Protein AF-A0A1V5YJM5-F1 (afdb_monomer)

Secondary structure (DSSP, 8-state):
-----TT-SS-SSB--HHHHHHHHHHHHTTSS-HHHHHHHHHHHHTTSBEEE-TTSPTTTTEEEP-

Radius of gyration: 10.73 Å; Cα contacts (8 Å, |Δi|>4): 102; chains: 1; bounding box: 22×31×21 Å

Mean predicted aligned error: 2.04 Å

pLDDT: mean 97.28, std 4.21, range [72.75, 98.75]

Foldseek 3Di:
DWDAQPLPPVSPQFLAPVSLVVQVVCVVVVNHDPQSSVVSVVCHVPGRHWTADPVDDPPPRTGHDD

Sequence (66 aa):
MPLPHPADTNEDFRMVLGEAIAYLAGWQQGSNPIAYAIRAAYLWQNGEAYTYVSEIAPPLCWVLEN

Solvent-accessible surface area (backbone atoms only — not comparable to full-atom values): 3753 Å² total; per-residue (Å²): 130,84,60,68,57,95,48,40,82,84,63,80,47,48,30,46,68,69,35,25,50,53,32,40,52,33,28,79,72,70,76,36,61,62,66,49,26,53,41,34,43,51,34,34,76,68,72,18,38,41,43,55,42,88,91,44,64,82,60,64,17,62,35,74,56,130

Structure (mmCIF, N/CA/C/O backbone):
data_AF-A0A1V5YJM5-F1
#
_entry.id   AF-A0A1V5YJM5-F1
#
loop_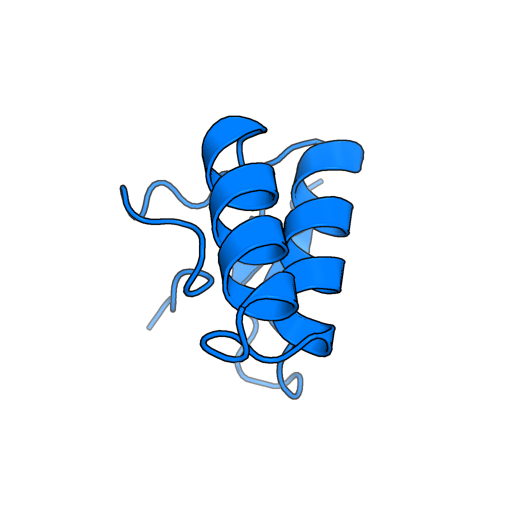
_atom_site.group_PDB
_atom_site.id
_atom_site.type_symbol
_atom_site.label_atom_id
_atom_site.label_alt_id
_atom_site.label_comp_id
_atom_site.label_asym_id
_atom_site.label_entity_id
_atom_site.label_seq_id
_atom_site.pdbx_PDB_ins_code
_atom_site.Cartn_x
_atom_site.Cartn_y
_atom_site.Cartn_z
_atom_site.occupancy
_atom_site.B_iso_or_equiv
_atom_site.auth_seq_id
_atom_site.auth_comp_id
_atom_site.auth_asym_id
_atom_site.auth_atom_id
_atom_site.pdbx_PDB_model_num
ATOM 1 N N . MET A 1 1 ? 6.619 -16.590 1.910 1.00 77.25 1 MET A N 1
ATOM 2 C CA . MET A 1 1 ? 6.027 -16.003 3.135 1.00 77.25 1 MET A CA 1
ATOM 3 C C . MET A 1 1 ? 5.206 -14.799 2.702 1.00 77.25 1 MET A C 1
ATOM 5 O O . MET A 1 1 ? 5.654 -14.144 1.765 1.00 77.25 1 MET A O 1
ATOM 9 N N . PRO A 1 2 ? 4.023 -14.547 3.286 1.00 88.50 2 PRO A N 1
ATOM 10 C CA . PRO A 1 2 ? 3.241 -13.357 2.954 1.00 88.50 2 PRO A CA 1
ATOM 11 C C . PRO A 1 2 ? 4.017 -12.089 3.348 1.00 88.50 2 PRO A C 1
ATOM 13 O O . PRO A 1 2 ? 4.716 -12.095 4.361 1.00 88.50 2 PRO A O 1
ATOM 16 N N . LEU A 1 3 ? 3.935 -11.040 2.525 1.00 97.25 3 LEU A N 1
ATOM 17 C CA . LEU A 1 3 ? 4.604 -9.753 2.741 1.00 97.25 3 LEU A CA 1
ATOM 18 C C . LEU A 1 3 ? 3.549 -8.631 2.735 1.00 97.25 3 LEU A C 1
ATOM 20 O O . LEU A 1 3 ? 2.950 -8.402 1.677 1.00 97.25 3 LEU A O 1
ATOM 24 N N . PRO A 1 4 ? 3.311 -7.933 3.861 1.00 98.19 4 PRO A N 1
ATOM 25 C CA . PRO A 1 4 ? 2.355 -6.831 3.901 1.00 98.19 4 PRO A CA 1
ATOM 26 C C . PRO A 1 4 ? 2.787 -5.692 2.972 1.00 98.19 4 PRO A C 1
ATOM 28 O O . PRO A 1 4 ? 3.971 -5.505 2.663 1.00 98.19 4 PRO A O 1
ATOM 31 N N . HIS A 1 5 ? 1.811 -4.932 2.485 1.00 98.50 5 HIS A N 1
ATOM 32 C CA . HIS A 1 5 ? 2.088 -3.681 1.794 1.00 98.50 5 HIS A CA 1
ATOM 33 C C . HIS A 1 5 ? 2.779 -2.724 2.781 1.00 98.50 5 HIS A C 1
ATOM 35 O O . HIS A 1 5 ? 2.301 -2.598 3.897 1.00 98.50 5 HIS A O 1
ATOM 41 N N . PRO A 1 6 ? 3.818 -1.951 2.415 1.00 98.56 6 PRO A N 1
ATOM 42 C CA . PRO A 1 6 ? 4.501 -1.050 3.363 1.00 98.56 6 PRO A CA 1
ATOM 43 C C . PRO A 1 6 ? 3.642 0.063 3.994 1.00 98.56 6 PRO A C 1
ATOM 45 O O . PRO A 1 6 ? 4.137 0.828 4.814 1.00 98.56 6 PRO A O 1
ATOM 48 N N . ALA A 1 7 ? 2.397 0.210 3.541 1.00 98.56 7 ALA A N 1
ATOM 49 C CA . ALA A 1 7 ? 1.417 1.139 4.105 1.00 98.56 7 ALA A CA 1
ATOM 50 C C . ALA A 1 7 ? 0.558 0.480 5.187 1.00 98.56 7 ALA A C 1
ATOM 52 O O . ALA A 1 7 ? 0.028 1.190 6.028 1.00 98.56 7 ALA A O 1
ATOM 53 N N . ASP A 1 8 ? 0.443 -0.846 5.144 1.00 98.62 8 ASP A N 1
ATOM 54 C CA . ASP A 1 8 ? -0.241 -1.671 6.127 1.00 98.62 8 ASP A CA 1
ATOM 55 C C . ASP A 1 8 ? 0.704 -1.826 7.324 1.00 98.62 8 ASP A C 1
ATOM 57 O O . ASP A 1 8 ? 1.673 -2.586 7.300 1.00 98.62 8 ASP A O 1
ATOM 61 N N . THR A 1 9 ? 0.501 -0.965 8.314 1.00 97.81 9 THR A N 1
ATOM 62 C CA . THR A 1 9 ? 1.410 -0.790 9.458 1.00 97.81 9 THR A CA 1
ATOM 63 C C . THR A 1 9 ? 1.051 -1.680 10.636 1.00 97.81 9 THR A C 1
ATOM 65 O O . THR A 1 9 ? 1.877 -1.868 11.531 1.00 97.81 9 THR A O 1
ATOM 68 N N . ASN A 1 10 ? -0.177 -2.198 10.654 1.00 97.88 10 ASN A N 1
ATOM 69 C CA . ASN A 1 10 ? -0.645 -3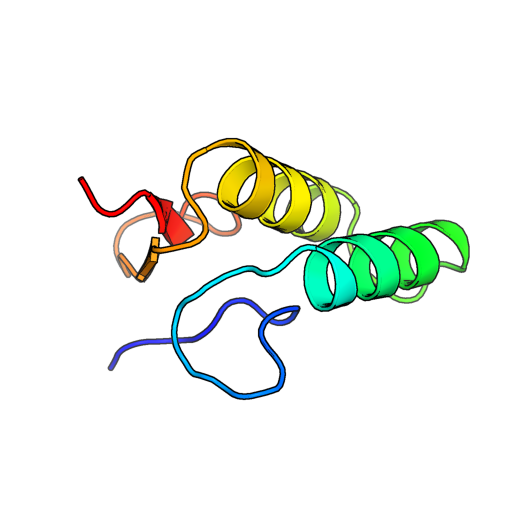.170 11.637 1.00 97.88 10 ASN A CA 1
ATOM 70 C C . ASN A 1 10 ? -0.494 -4.625 11.137 1.00 97.88 10 ASN A C 1
ATOM 72 O O . ASN A 1 10 ? -0.686 -5.545 11.931 1.00 97.88 10 ASN A O 1
ATOM 76 N N . GLU A 1 11 ? -0.103 -4.812 9.871 1.00 97.75 11 GLU A N 1
ATOM 77 C CA . GLU A 1 11 ? 0.136 -6.088 9.192 1.00 97.75 11 GLU A CA 1
ATOM 78 C C . GLU A 1 11 ? -1.098 -7.008 9.177 1.00 97.75 11 GLU A C 1
ATOM 80 O O . GLU A 1 11 ? -0.975 -8.236 9.223 1.00 97.75 11 GLU A O 1
ATOM 85 N N . ASP A 1 12 ? -2.300 -6.423 9.121 1.00 98.12 12 ASP A N 1
ATOM 86 C CA . ASP A 1 12 ? -3.565 -7.167 9.143 1.00 98.12 12 ASP A CA 1
ATOM 87 C C . ASP A 1 12 ? -4.076 -7.575 7.749 1.00 98.12 12 ASP A C 1
ATOM 89 O O . ASP A 1 12 ? -5.110 -8.240 7.638 1.00 98.12 12 ASP A O 1
ATOM 93 N N . PHE A 1 13 ? -3.317 -7.242 6.697 1.00 98.12 13 PHE A N 1
ATOM 94 C CA . PHE A 1 13 ? -3.633 -7.498 5.290 1.00 98.12 13 PHE A CA 1
ATOM 95 C C . PHE A 1 13 ? -4.912 -6.790 4.819 1.00 98.12 13 PHE A C 1
ATOM 97 O O . PHE A 1 13 ? -5.563 -7.216 3.857 1.00 98.12 13 PHE A O 1
ATOM 104 N N . ARG A 1 14 ? -5.262 -5.667 5.459 1.00 98.38 14 ARG A N 1
ATOM 105 C CA . ARG A 1 14 ? -6.345 -4.772 5.050 1.00 98.38 14 ARG A CA 1
ATOM 106 C C . ARG A 1 14 ? -5.825 -3.348 4.936 1.00 98.38 14 ARG A C 1
ATOM 108 O O . ARG A 1 14 ? -5.434 -2.717 5.901 1.00 98.38 14 ARG A O 1
ATOM 115 N N . MET A 1 15 ? -5.909 -2.788 3.738 1.00 98.56 15 MET A N 1
ATOM 116 C CA . MET A 1 15 ? -5.537 -1.402 3.495 1.00 98.56 15 MET A CA 1
ATOM 117 C C . MET A 1 15 ? -6.674 -0.459 3.891 1.00 98.56 15 MET A C 1
ATOM 119 O O . MET A 1 15 ? -7.558 -0.175 3.079 1.00 98.56 15 MET A O 1
ATOM 123 N N . VAL A 1 16 ? -6.672 0.033 5.129 1.00 98.44 16 VAL A N 1
ATOM 124 C CA . VAL A 1 16 ? -7.707 0.968 5.601 1.00 98.44 16 VAL A CA 1
ATOM 125 C C . VAL A 1 16 ? -7.412 2.411 5.175 1.00 98.44 16 VAL A C 1
ATOM 127 O O . VAL A 1 16 ? -6.283 2.779 4.842 1.00 98.44 16 VAL A O 1
ATOM 130 N N . LEU A 1 17 ? -8.428 3.281 5.229 1.00 98.44 17 LEU A N 1
ATOM 131 C CA . LEU A 1 17 ? -8.310 4.682 4.793 1.00 98.44 17 LEU 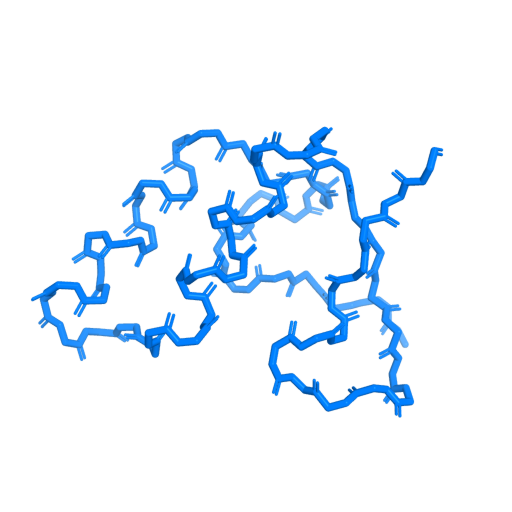A CA 1
ATOM 132 C C . LEU A 1 17 ? -7.127 5.432 5.436 1.00 98.44 17 LEU A C 1
ATOM 134 O O . LEU A 1 17 ? -6.440 6.195 4.758 1.00 98.44 17 LEU A O 1
ATOM 138 N N . GLY A 1 18 ? -6.907 5.244 6.742 1.00 98.56 18 GLY A N 1
ATOM 139 C CA . GLY A 1 18 ? -5.855 5.950 7.482 1.00 98.56 18 GLY A CA 1
ATOM 140 C C . GLY A 1 18 ? -4.453 5.625 6.966 1.00 98.56 18 GLY A C 1
ATOM 141 O O . GLY A 1 18 ? -3.636 6.526 6.784 1.00 98.56 18 GLY A O 1
ATOM 142 N N . GLU A 1 19 ? -4.210 4.358 6.656 1.00 98.75 19 GLU A N 1
ATOM 143 C CA . GLU A 1 19 ? -2.953 3.857 6.105 1.00 98.75 19 GLU A CA 1
ATOM 144 C C . GLU A 1 19 ? -2.731 4.344 4.675 1.00 98.75 19 GLU A C 1
ATOM 146 O O . GLU A 1 19 ? -1.668 4.879 4.353 1.00 98.75 19 GLU A O 1
ATOM 151 N N . ALA A 1 20 ? -3.770 4.272 3.837 1.00 98.62 20 ALA A N 1
ATOM 152 C CA . ALA A 1 20 ? -3.718 4.795 2.478 1.00 98.62 20 ALA A CA 1
ATOM 153 C C . ALA A 1 20 ? -3.422 6.308 2.452 1.00 98.62 20 ALA A C 1
ATOM 155 O O . ALA A 1 20 ? -2.551 6.750 1.697 1.00 98.62 20 ALA A O 1
ATOM 156 N N . ILE A 1 21 ? -4.088 7.109 3.299 1.00 98.69 21 ILE A N 1
ATOM 157 C CA . ILE A 1 21 ? -3.824 8.554 3.420 1.00 98.69 21 ILE A CA 1
ATOM 158 C C . ILE A 1 21 ? -2.406 8.811 3.929 1.00 98.69 21 ILE A C 1
ATOM 160 O O . ILE A 1 21 ? -1.703 9.642 3.352 1.00 98.69 21 ILE A O 1
ATOM 164 N N . ALA A 1 22 ? -1.974 8.130 4.994 1.00 98.62 22 ALA A N 1
ATOM 165 C CA . ALA A 1 22 ? -0.640 8.322 5.558 1.00 98.62 22 ALA A CA 1
ATOM 166 C C . ALA A 1 22 ? 0.446 8.022 4.516 1.00 98.62 22 ALA A C 1
ATOM 168 O O . ALA A 1 22 ? 1.405 8.784 4.366 1.00 98.62 22 ALA A O 1
ATOM 169 N N . TYR A 1 23 ? 0.262 6.961 3.729 1.00 98.62 23 TYR A N 1
ATOM 170 C CA . TYR A 1 23 ? 1.224 6.585 2.706 1.00 98.62 23 TYR A CA 1
ATOM 171 C C . TYR A 1 23 ? 1.225 7.545 1.507 1.00 98.62 23 TYR A C 1
ATOM 173 O O . TYR A 1 23 ? 2.301 7.881 1.003 1.00 98.62 23 TYR A O 1
ATOM 181 N N . LEU A 1 24 ? 0.053 8.052 1.097 1.00 98.50 24 LEU A N 1
ATOM 182 C CA . LEU A 1 24 ? -0.080 9.130 0.106 1.00 98.50 24 LEU A CA 1
ATOM 183 C C . LEU A 1 24 ? 0.590 10.428 0.572 1.00 98.50 24 LEU A C 1
ATOM 185 O O . LEU A 1 24 ? 1.318 11.047 -0.204 1.00 98.50 24 LEU A O 1
ATOM 189 N N . ALA A 1 25 ? 0.400 10.820 1.832 1.00 98.62 25 ALA A N 1
ATOM 190 C CA . ALA A 1 25 ? 1.056 11.989 2.412 1.00 98.62 25 ALA A CA 1
ATOM 191 C C . ALA A 1 25 ? 2.584 11.817 2.438 1.00 98.62 25 ALA A C 1
ATOM 193 O O . ALA A 1 25 ? 3.318 12.739 2.080 1.00 98.62 25 ALA A O 1
ATOM 194 N N . GLY A 1 26 ? 3.072 10.619 2.777 1.00 98.56 26 GLY A N 1
ATOM 195 C CA . GLY A 1 26 ? 4.494 10.289 2.695 1.00 98.56 26 GLY A CA 1
ATOM 196 C C . GLY A 1 26 ? 5.044 10.371 1.268 1.00 98.56 26 GLY A C 1
ATOM 197 O O . GLY A 1 26 ? 6.164 10.841 1.078 1.00 98.56 26 GLY A O 1
ATOM 198 N N . TRP A 1 27 ? 4.262 10.006 0.244 1.00 98.56 27 TRP A N 1
ATOM 199 C CA . TRP A 1 27 ? 4.656 10.225 -1.153 1.00 98.56 27 TRP A CA 1
ATOM 200 C C . TRP A 1 27 ? 4.739 11.720 -1.494 1.00 98.56 27 TRP A C 1
ATOM 202 O O . TRP A 1 27 ? 5.730 12.151 -2.081 1.00 98.56 27 TRP A O 1
ATOM 212 N N . GLN A 1 28 ? 3.753 12.525 -1.087 1.00 98.06 28 GLN A N 1
ATOM 213 C CA . GLN A 1 28 ? 3.764 13.977 -1.321 1.00 98.06 28 GLN A CA 1
ATOM 214 C C . GLN A 1 28 ? 4.984 14.671 -0.694 1.00 98.06 28 GLN A C 1
ATOM 216 O O . GLN A 1 28 ? 5.442 15.689 -1.206 1.00 98.06 28 GLN A O 1
ATOM 221 N N . GLN A 1 29 ? 5.520 14.112 0.392 1.00 98.19 29 GLN A N 1
ATOM 222 C CA . GLN A 1 29 ? 6.712 14.609 1.086 1.00 98.19 29 GLN A CA 1
ATOM 223 C C . GLN A 1 29 ? 8.027 14.011 0.553 1.00 98.19 29 GLN A C 1
ATOM 225 O O . GLN A 1 29 ? 9.100 14.401 1.005 1.00 98.19 29 GLN A O 1
ATOM 230 N N . GLY A 1 30 ? 7.966 13.088 -0.415 1.00 97.06 30 GLY A N 1
ATOM 231 C CA . GLY A 1 30 ? 9.135 12.447 -1.024 1.00 97.06 30 GLY A CA 1
ATOM 232 C C . GLY A 1 30 ? 9.670 11.216 -0.283 1.00 97.06 30 GLY A C 1
ATOM 233 O O . GLY A 1 30 ? 10.707 10.687 -0.675 1.00 97.06 30 GLY A O 1
ATOM 234 N N . SER A 1 31 ? 8.974 10.737 0.750 1.00 97.31 31 SER A N 1
ATOM 235 C CA . SER A 1 31 ? 9.392 9.595 1.577 1.00 97.31 31 SER A CA 1
ATOM 236 C C . SER A 1 31 ? 8.954 8.240 1.013 1.00 97.31 31 SER A C 1
ATOM 238 O O . SER A 1 31 ? 9.635 7.242 1.236 1.00 97.31 31 SER A O 1
ATOM 240 N N . ASN A 1 32 ? 7.840 8.193 0.270 1.00 98.19 32 ASN A N 1
ATOM 241 C CA . ASN A 1 32 ? 7.267 6.951 -0.262 1.00 98.19 32 ASN A CA 1
ATOM 242 C C . ASN A 1 32 ? 7.215 6.939 -1.800 1.00 98.19 32 ASN A C 1
ATOM 244 O O . ASN A 1 32 ? 6.906 7.965 -2.412 1.00 98.19 32 ASN A O 1
ATOM 248 N N . PRO A 1 33 ? 7.422 5.784 -2.461 1.00 98.31 33 PRO A N 1
ATOM 249 C CA . PRO A 1 33 ? 7.230 5.668 -3.904 1.00 98.31 33 PRO A CA 1
ATOM 250 C C . PRO A 1 33 ? 5.765 5.885 -4.310 1.00 98.31 33 PRO A C 1
ATOM 252 O O . PRO A 1 33 ? 4.857 5.272 -3.745 1.00 98.31 33 PRO A O 1
ATOM 255 N N . ILE A 1 34 ? 5.528 6.679 -5.361 1.00 98.50 34 ILE A N 1
ATOM 256 C CA . ILE A 1 34 ? 4.166 6.982 -5.843 1.00 98.50 34 ILE A CA 1
ATOM 257 C C . ILE A 1 34 ? 3.373 5.728 -6.210 1.00 98.50 34 ILE A C 1
ATOM 259 O O . ILE A 1 34 ? 2.189 5.631 -5.910 1.00 98.50 34 ILE A O 1
ATOM 263 N N . ALA A 1 35 ? 4.025 4.745 -6.835 1.00 98.50 35 ALA A N 1
ATOM 264 C CA . ALA A 1 35 ? 3.360 3.537 -7.307 1.00 98.50 35 ALA A CA 1
ATOM 265 C C . ALA A 1 35 ? 2.775 2.723 -6.139 1.00 98.50 35 ALA A C 1
ATOM 267 O O . ALA A 1 35 ? 1.685 2.170 -6.254 1.00 98.50 35 ALA A O 1
ATOM 268 N N . TYR A 1 36 ? 3.467 2.707 -4.997 1.00 98.62 36 TYR A N 1
ATOM 269 C CA . TYR A 1 36 ? 3.011 2.040 -3.779 1.00 98.62 36 TYR A CA 1
ATOM 270 C C . TYR A 1 36 ? 1.878 2.838 -3.125 1.00 98.62 36 TYR A C 1
ATOM 272 O O . TYR A 1 36 ? 0.885 2.263 -2.698 1.00 98.62 36 TYR A O 1
ATOM 280 N N . ALA A 1 37 ? 1.955 4.171 -3.131 1.00 98.75 37 ALA A N 1
ATOM 281 C CA . ALA A 1 37 ? 0.864 5.012 -2.641 1.00 98.75 37 ALA A CA 1
ATOM 282 C C . ALA A 1 37 ? -0.424 4.863 -3.466 1.00 98.75 37 ALA A C 1
ATOM 2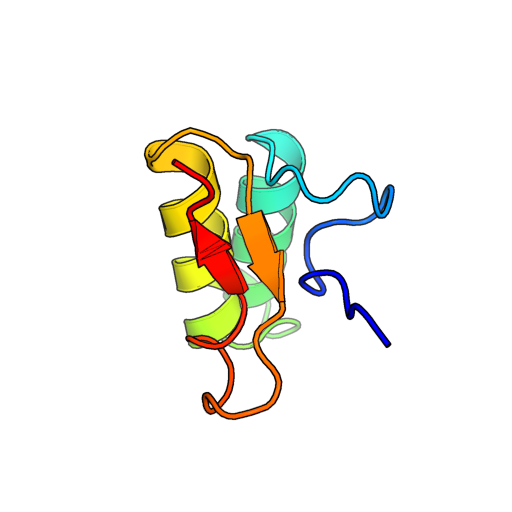84 O O . ALA A 1 37 ? -1.511 4.744 -2.904 1.00 98.75 37 ALA A O 1
ATOM 285 N N . ILE A 1 38 ? -0.306 4.788 -4.795 1.00 98.69 38 ILE A N 1
ATOM 286 C CA . ILE A 1 38 ? -1.434 4.490 -5.686 1.00 98.69 38 ILE A CA 1
ATOM 287 C C . ILE A 1 38 ? -1.981 3.087 -5.405 1.00 98.69 38 ILE A C 1
ATOM 289 O O . ILE A 1 38 ? -3.197 2.905 -5.399 1.00 98.69 38 ILE A O 1
ATOM 293 N N . ARG A 1 39 ? -1.117 2.094 -5.143 1.00 98.75 39 ARG A N 1
ATOM 294 C CA . ARG A 1 39 ? -1.577 0.741 -4.812 1.00 98.75 39 ARG A CA 1
ATOM 295 C C . ARG A 1 39 ? -2.327 0.694 -3.485 1.00 98.75 39 ARG A C 1
ATOM 297 O O . ARG A 1 39 ? -3.398 0.100 -3.453 1.00 98.75 39 ARG A O 1
ATOM 304 N N . ALA A 1 40 ? -1.825 1.355 -2.445 1.00 98.75 40 ALA A N 1
ATOM 305 C CA . ALA A 1 40 ? -2.528 1.495 -1.173 1.00 98.75 40 ALA A CA 1
ATOM 306 C C . ALA A 1 40 ? -3.920 2.124 -1.372 1.00 98.75 40 ALA A C 1
ATOM 308 O O . ALA A 1 40 ? -4.928 1.571 -0.942 1.00 98.75 40 ALA A O 1
ATOM 309 N N . ALA A 1 41 ? -4.003 3.228 -2.122 1.00 98.69 41 ALA A N 1
ATOM 310 C CA . ALA A 1 41 ? -5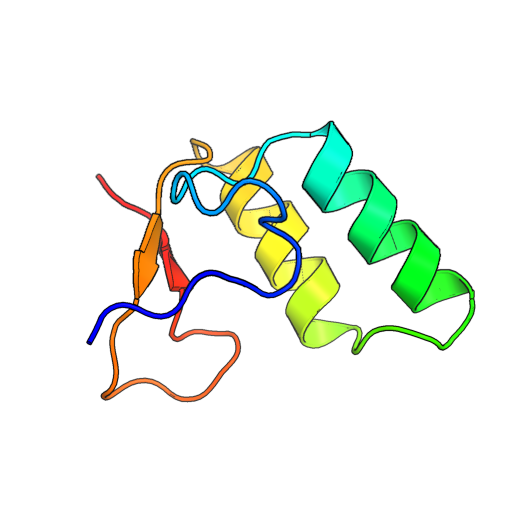.283 3.860 -2.436 1.00 98.69 41 ALA A CA 1
ATOM 311 C C . ALA A 1 41 ? -6.233 2.925 -3.207 1.00 98.69 41 ALA A C 1
ATOM 313 O O . ALA A 1 41 ? -7.420 2.866 -2.897 1.00 98.69 41 ALA A O 1
ATOM 314 N N . TYR A 1 42 ? -5.715 2.172 -4.182 1.00 98.69 42 TYR A N 1
ATOM 315 C CA . TYR A 1 42 ? -6.492 1.200 -4.950 1.00 98.69 42 TYR A CA 1
ATOM 316 C C . TYR A 1 42 ? -7.065 0.087 -4.065 1.00 98.69 42 TYR A C 1
ATOM 318 O O . TYR A 1 42 ? -8.247 -0.221 -4.184 1.00 98.69 42 TYR A O 1
ATOM 326 N N . LEU A 1 43 ? -6.259 -0.497 -3.175 1.00 98.62 43 LEU A N 1
ATOM 327 C CA . LEU A 1 43 ? -6.712 -1.556 -2.269 1.00 98.62 43 LEU A CA 1
ATOM 328 C C . LEU A 1 43 ? -7.802 -1.044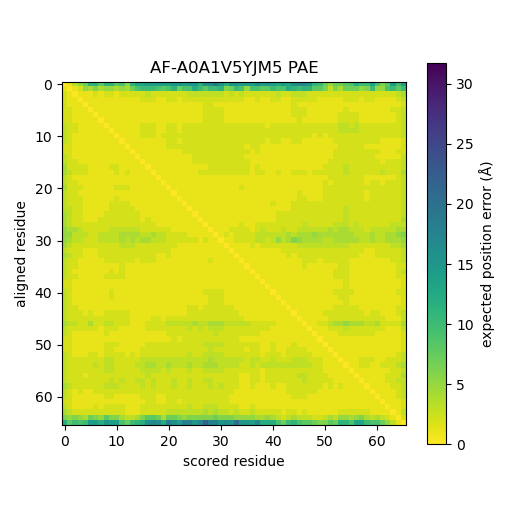 -1.322 1.00 98.62 43 LEU A C 1
ATOM 330 O O . LEU A 1 43 ? -8.868 -1.651 -1.236 1.00 98.62 43 LEU A O 1
ATOM 334 N N . TRP A 1 44 ? -7.584 0.124 -0.709 1.00 98.56 44 TRP A N 1
ATOM 335 C CA . TRP A 1 44 ? -8.578 0.775 0.147 1.00 98.56 44 TRP A CA 1
ATOM 336 C C . TRP A 1 44 ? -9.910 1.014 -0.585 1.00 98.56 44 TRP A C 1
ATOM 338 O O . TRP A 1 44 ? -10.975 0.652 -0.089 1.00 98.56 44 TRP A O 1
ATOM 348 N N . GLN A 1 45 ? -9.868 1.566 -1.801 1.00 98.44 45 GLN A N 1
ATOM 349 C CA . GLN A 1 45 ? -11.080 1.872 -2.571 1.00 98.44 45 GLN A CA 1
ATOM 350 C C . GLN A 1 45 ? -11.860 0.636 -3.037 1.00 98.44 45 GLN A C 1
ATOM 352 O O . GLN A 1 45 ? -13.025 0.771 -3.405 1.00 98.44 45 GLN A O 1
ATOM 357 N N . ASN A 1 46 ? -11.239 -0.546 -3.049 1.00 98.38 46 ASN A N 1
ATOM 358 C CA . ASN A 1 46 ? -11.812 -1.756 -3.641 1.00 98.38 46 ASN A CA 1
ATOM 359 C C . ASN A 1 46 ? -12.022 -2.897 -2.628 1.00 98.38 46 ASN A C 1
ATOM 361 O O . ASN A 1 46 ? -12.080 -4.053 -3.030 1.00 98.38 46 ASN A O 1
ATOM 365 N N . GLY A 1 47 ? -12.180 -2.587 -1.337 1.00 96.44 47 GLY A N 1
ATOM 366 C CA . GLY A 1 47 ? -12.577 -3.573 -0.316 1.00 96.44 47 GLY A CA 1
ATOM 367 C C . GLY A 1 47 ? -11.556 -3.810 0.796 1.00 96.44 47 GLY A C 1
ATOM 368 O O . GLY A 1 47 ? -11.837 -4.574 1.718 1.00 96.44 47 GLY A O 1
ATOM 369 N N . GLU A 1 48 ? -10.418 -3.112 0.754 1.00 98.00 48 GLU A N 1
ATOM 370 C CA . GLU A 1 48 ? -9.345 -3.096 1.759 1.00 98.00 48 GLU A CA 1
ATOM 371 C C . GLU A 1 48 ? -8.540 -4.401 1.842 1.00 98.00 48 GLU A C 1
ATOM 373 O O . GLU A 1 48 ? -7.315 -4.333 1.872 1.00 98.00 48 GLU A O 1
ATOM 378 N N . ALA A 1 49 ? -9.190 -5.567 1.851 1.00 98.50 49 ALA A N 1
ATOM 379 C CA . ALA A 1 49 ? -8.541 -6.871 1.972 1.00 98.50 49 ALA A CA 1
ATOM 380 C C . ALA A 1 49 ? -7.690 -7.219 0.741 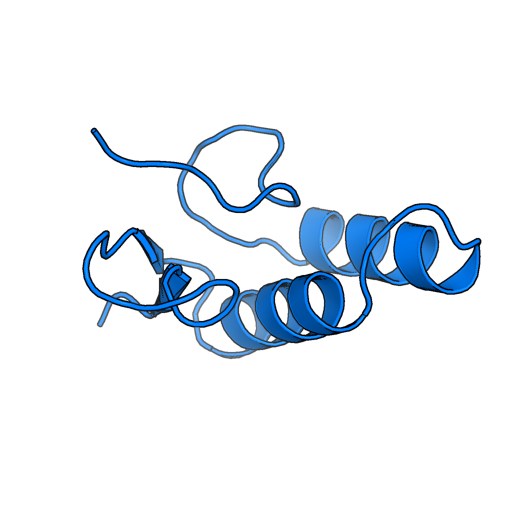1.00 98.50 49 ALA A C 1
ATOM 382 O O . ALA A 1 49 ? -8.097 -7.016 -0.410 1.00 98.50 49 ALA A O 1
ATOM 383 N N . TYR A 1 50 ? -6.491 -7.744 0.982 1.00 98.56 50 TYR A N 1
ATOM 384 C CA . TYR A 1 50 ? -5.558 -8.104 -0.076 1.00 98.56 50 TYR A CA 1
ATOM 385 C C . TYR A 1 50 ? -4.650 -9.269 0.319 1.00 98.56 50 TYR A C 1
ATOM 387 O O . TYR A 1 50 ? -4.430 -9.566 1.486 1.00 98.56 50 TYR A O 1
ATOM 395 N N . THR A 1 51 ? -4.042 -9.896 -0.684 1.00 98.06 51 THR A N 1
ATOM 396 C CA . THR A 1 51 ? -3.040 -10.951 -0.508 1.00 98.06 51 THR A CA 1
ATOM 397 C C . THR A 1 51 ? -1.747 -10.602 -1.237 1.00 98.06 51 THR A C 1
ATOM 399 O O . THR A 1 51 ? -1.735 -9.826 -2.194 1.00 98.06 51 THR A O 1
ATOM 402 N N . TYR A 1 52 ? -0.628 -11.163 -0.777 1.00 98.00 52 TYR A N 1
ATOM 403 C CA . TYR A 1 52 ? 0.666 -11.033 -1.444 1.00 98.00 52 TYR A CA 1
ATOM 404 C C . TYR A 1 52 ? 0.927 -12.218 -2.383 1.00 98.00 52 TYR A C 1
ATOM 406 O O . TYR A 1 52 ? 0.896 -13.370 -1.950 1.00 98.00 52 TYR A O 1
ATOM 414 N N . VAL A 1 53 ? 1.247 -11.924 -3.645 1.00 97.50 53 VAL A N 1
ATOM 415 C CA . VAL A 1 53 ? 1.581 -12.892 -4.701 1.00 97.50 53 VAL A CA 1
ATOM 416 C C . VAL A 1 53 ? 3.031 -12.679 -5.144 1.00 97.50 53 VAL A C 1
ATOM 418 O O . VAL A 1 53 ? 3.347 -11.673 -5.784 1.00 97.50 53 VAL A O 1
ATOM 421 N N . SER A 1 54 ? 3.924 -13.615 -4.807 1.00 96.56 54 SER A N 1
ATOM 422 C CA . SER A 1 54 ? 5.377 -13.485 -5.019 1.00 96.56 54 SER A CA 1
ATOM 423 C C . SER A 1 54 ? 5.814 -13.463 -6.482 1.00 96.56 54 SER A C 1
ATOM 425 O O . SER A 1 54 ? 6.899 -12.978 -6.794 1.00 96.56 54 SER A O 1
ATOM 427 N N . GLU A 1 55 ? 4.987 -13.983 -7.383 1.00 97.44 55 GLU A N 1
ATOM 428 C CA . GLU A 1 55 ? 5.280 -14.108 -8.812 1.00 97.44 55 GLU A CA 1
ATOM 429 C C . GLU A 1 55 ? 5.012 -12.804 -9.580 1.00 97.44 55 GLU A C 1
ATOM 431 O O . GLU A 1 55 ? 5.372 -12.685 -10.752 1.00 97.44 55 GLU A O 1
ATOM 436 N N . ILE A 1 56 ? 4.375 -11.820 -8.937 1.00 97.62 56 ILE A N 1
ATOM 437 C CA . ILE A 1 56 ? 4.022 -10.532 -9.535 1.00 97.62 56 ILE A CA 1
ATOM 438 C C . ILE A 1 56 ? 5.022 -9.467 -9.066 1.00 97.62 56 ILE A C 1
ATOM 440 O O . ILE A 1 56 ? 5.427 -9.428 -7.907 1.00 97.62 56 ILE A O 1
ATOM 444 N N . ALA A 1 57 ? 5.421 -8.563 -9.962 1.00 97.69 57 ALA A N 1
ATOM 445 C CA . ALA A 1 57 ? 6.313 -7.463 -9.606 1.00 97.69 57 ALA A CA 1
ATOM 446 C C . ALA A 1 57 ? 5.595 -6.409 -8.730 1.00 97.69 57 ALA A C 1
ATOM 448 O O . ALA A 1 57 ? 4.453 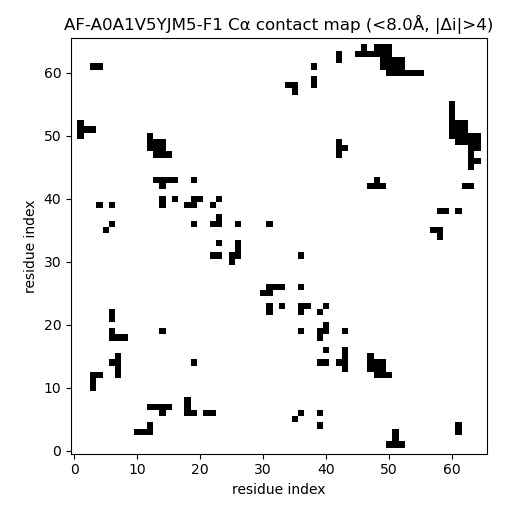-6.035 -9.030 1.00 97.69 57 ALA A O 1
ATOM 449 N N . PRO A 1 58 ? 6.245 -5.864 -7.684 1.00 97.69 58 PRO A N 1
ATOM 450 C CA . PRO A 1 58 ? 5.696 -4.743 -6.934 1.00 97.69 58 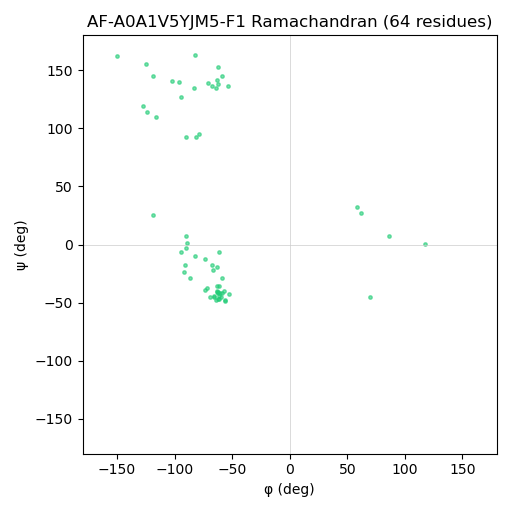PRO A CA 1
ATOM 451 C C . PRO A 1 58 ? 5.434 -3.506 -7.818 1.00 97.69 58 PRO A C 1
ATOM 453 O O . PRO A 1 58 ? 6.203 -3.239 -8.744 1.00 97.69 58 PRO A O 1
ATOM 456 N N . PRO A 1 59 ? 4.373 -2.725 -7.537 1.00 97.94 59 PRO A N 1
ATOM 457 C CA . PRO A 1 59 ? 3.432 -2.896 -6.429 1.00 97.94 59 PRO A CA 1
ATOM 458 C C . PRO A 1 59 ? 2.221 -3.784 -6.766 1.00 97.94 59 PRO A C 1
ATOM 460 O O . PRO A 1 59 ? 1.285 -3.884 -5.982 1.00 97.94 59 PRO A O 1
ATOM 463 N N . LEU A 1 60 ? 2.188 -4.431 -7.933 1.00 98.31 60 LEU A N 1
ATOM 464 C CA . LEU A 1 60 ? 1.029 -5.234 -8.335 1.00 98.31 60 LEU A CA 1
ATOM 465 C C . LEU A 1 60 ? 0.920 -6.561 -7.571 1.00 98.31 60 LEU A C 1
ATOM 467 O O . LEU A 1 60 ? -0.136 -7.185 -7.607 1.00 98.31 60 LEU A O 1
ATOM 471 N N . CYS A 1 61 ? 1.968 -6.958 -6.843 1.00 98.00 61 CYS A N 1
ATOM 472 C CA . CYS A 1 61 ? 1.992 -8.162 -6.013 1.00 98.00 61 CYS A CA 1
ATOM 473 C C . CYS A 1 61 ? 0.992 -8.172 -4.857 1.00 98.00 61 CYS A C 1
ATOM 475 O O . CYS A 1 61 ? 0.679 -9.247 -4.363 1.00 98.00 61 CYS A O 1
ATOM 477 N N . TRP A 1 62 ? 0.477 -7.018 -4.430 1.00 98.44 62 TRP A N 1
ATOM 478 C CA . TRP A 1 62 ? -0.591 -6.943 -3.429 1.00 98.44 62 TRP A CA 1
ATOM 479 C C . TRP A 1 62 ? -1.940 -6.959 -4.124 1.00 98.44 62 TRP A C 1
ATOM 481 O O . TRP A 1 62 ? -2.377 -5.913 -4.586 1.00 98.44 62 TRP A O 1
ATOM 491 N N . VAL A 1 63 ? -2.552 -8.123 -4.300 1.00 98.12 63 VAL A N 1
ATOM 492 C CA . VAL A 1 63 ? -3.762 -8.334 -5.112 1.00 98.12 63 VAL A CA 1
ATOM 493 C C . VAL A 1 63 ? -5.001 -8.297 -4.223 1.00 98.12 63 VAL A C 1
ATOM 495 O O . VAL A 1 63 ? -4.960 -8.841 -3.127 1.00 98.12 63 VAL A O 1
ATOM 498 N N . LEU A 1 64 ? -6.086 -7.668 -4.690 1.00 97.88 64 LEU A N 1
ATOM 499 C CA . LEU A 1 64 ? -7.366 -7.665 -3.972 1.00 97.88 64 LEU A CA 1
ATOM 500 C C . LEU A 1 64 ? -7.808 -9.089 -3.643 1.00 97.88 64 LEU A C 1
ATOM 502 O O . LEU A 1 64 ? -7.726 -9.981 -4.490 1.00 97.88 64 LEU A O 1
ATOM 506 N N . GLU A 1 65 ? -8.281 -9.271 -2.420 1.00 92.81 65 GLU A N 1
ATOM 507 C CA . GLU A 1 65 ? -8.986 -10.480 -2.029 1.00 92.81 65 GLU A CA 1
ATOM 508 C C . GLU A 1 65 ? -10.460 -10.347 -2.448 1.00 92.81 65 GLU A C 1
ATOM 510 O O . GLU A 1 65 ? -11.048 -9.274 -2.308 1.00 92.81 65 GLU A O 1
ATOM 515 N N . ASN A 1 66 ? -11.019 -11.406 -3.045 1.00 72.75 66 ASN A N 1
ATOM 516 C CA . ASN A 1 66 ? -12.414 -11.439 -3.507 1.00 72.75 66 ASN A CA 1
ATOM 517 C C . ASN A 1 66 ? -13.382 -11.780 -2.375 1.00 72.75 66 ASN A C 1
ATOM 519 O O . ASN A 1 66 ? -13.035 -12.674 -1.571 1.00 72.75 66 ASN A O 1
#